Protein AF-F3FUS0-F1 (afdb_monomer)

Organism: NCBI:txid629262

Nearest PDB structures (foldseek):
  8bv3-assembly1_B  TM=9.758E-01  e=5.333E-17  Bacillus subtilis
  8btg-assembly1_E  TM=9.715E-01  e=4.169E-16  Bacillus subtilis
  8btg-assembly1_B  TM=9.744E-01  e=1.708E-15  Bacillus subtilis
  8btg-assembly1_A  TM=9.626E-01  e=1.132E-15  Bacillus subtilis
  1l8q-assembly1_A  TM=9.035E-01  e=4.585E-14  Aquifex aeolicus

pLDDT: mean 93.01, std 6.28, range [57.53, 98.19]

Structure (mmCIF, N/CA/C/O backbone):
data_AF-F3FUS0-F1
#
_entry.id   AF-F3FUS0-F1
#
loop_
_atom_site.group_PDB
_atom_site.id
_atom_site.type_symbol
_atom_site.label_atom_id
_atom_site.label_alt_id
_atom_site.label_comp_id
_atom_site.label_asym_id
_atom_site.label_entity_id
_atom_site.label_seq_id
_atom_site.pdbx_PDB_ins_code
_atom_site.Cartn_x
_atom_site.Cartn_y
_atom_site.Cartn_z
_atom_site.occupancy
_atom_site.B_iso_or_equiv
_atom_site.auth_seq_id
_atom_site.auth_comp_id
_atom_site.auth_asym_id
_atom_site.auth_atom_id
_atom_site.pdbx_PDB_model_num
ATOM 1 N N . ASN A 1 1 ? -4.978 -12.167 -6.726 1.00 57.53 1 ASN A N 1
ATOM 2 C CA . ASN A 1 1 ? -6.337 -12.760 -6.854 1.00 57.53 1 ASN A CA 1
ATOM 3 C C . ASN A 1 1 ? -6.494 -14.156 -6.241 1.00 57.53 1 ASN A C 1
ATOM 5 O O . ASN A 1 1 ? -7.449 -14.837 -6.583 1.00 57.53 1 ASN A O 1
ATOM 9 N N . HIS A 1 2 ? -5.627 -14.612 -5.327 1.00 73.06 2 HIS A N 1
ATOM 10 C CA . HIS A 1 2 ? -5.781 -15.947 -4.718 1.00 73.06 2 HIS A CA 1
ATOM 11 C C . HIS A 1 2 ? -7.017 -16.053 -3.811 1.00 73.06 2 HIS A C 1
ATOM 13 O O . HIS A 1 2 ? -7.751 -17.030 -3.891 1.00 73.06 2 HIS A O 1
ATOM 19 N N . LEU A 1 3 ? -7.291 -15.007 -3.022 1.00 73.69 3 LEU A N 1
ATOM 20 C CA . LEU A 1 3 ? -8.484 -14.910 -2.173 1.00 73.69 3 LEU A CA 1
ATOM 21 C C . LEU A 1 3 ? -9.780 -15.005 -2.982 1.00 73.69 3 LEU A C 1
ATOM 23 O O . LEU A 1 3 ? -10.586 -15.881 -2.711 1.00 73.69 3 LEU A O 1
ATOM 27 N N . LEU A 1 4 ? -9.926 -14.200 -4.038 1.00 75.06 4 LEU A N 1
ATOM 28 C CA . LEU A 1 4 ? -11.105 -14.234 -4.915 1.00 75.06 4 LEU A CA 1
ATOM 29 C C . LEU A 1 4 ? -11.267 -15.560 -5.673 1.00 75.06 4 LEU A C 1
ATOM 31 O O . LEU A 1 4 ? -12.381 -15.956 -5.991 1.00 75.06 4 LEU A O 1
ATOM 35 N N . LYS A 1 5 ? -10.167 -16.278 -5.941 1.00 76.12 5 LYS A N 1
ATOM 36 C CA . LYS A 1 5 ? -10.234 -17.631 -6.515 1.00 76.12 5 LYS A CA 1
ATOM 37 C C . LYS A 1 5 ? -10.778 -18.663 -5.521 1.00 76.12 5 LYS A C 1
ATOM 39 O O . LYS A 1 5 ? -11.407 -19.620 -5.953 1.00 76.12 5 LYS A O 1
ATOM 44 N N . LYS A 1 6 ? -10.520 -18.495 -4.218 1.00 78.44 6 LYS A N 1
ATOM 45 C CA . LYS A 1 6 ? -11.017 -19.388 -3.155 1.00 78.44 6 LYS A CA 1
ATOM 46 C C . LYS A 1 6 ? -12.408 -19.003 -2.655 1.00 78.44 6 LYS A C 1
ATOM 48 O O . LYS A 1 6 ? -13.202 -19.878 -2.338 1.00 78.44 6 LYS A O 1
ATOM 53 N N . ASN A 1 7 ? -12.690 -17.708 -2.585 1.00 83.88 7 ASN A N 1
ATOM 54 C CA . ASN A 1 7 ? -13.977 -17.148 -2.213 1.00 83.88 7 ASN A CA 1
ATOM 55 C C . ASN A 1 7 ? -14.286 -15.962 -3.144 1.00 83.88 7 ASN A C 1
ATOM 57 O O . ASN A 1 7 ? -13.807 -14.853 -2.895 1.00 83.88 7 ASN A O 1
ATOM 61 N N . PRO A 1 8 ? -15.088 -16.172 -4.202 1.00 85.88 8 PRO A N 1
ATOM 62 C CA . PRO A 1 8 ? -15.476 -15.111 -5.132 1.00 85.88 8 PRO A CA 1
ATOM 63 C C . PRO A 1 8 ? -16.210 -13.938 -4.474 1.00 85.88 8 PRO A C 1
ATOM 65 O O . PRO A 1 8 ? -16.183 -12.833 -5.006 1.00 85.88 8 PRO A O 1
ATOM 68 N N . ASN A 1 9 ? -16.825 -14.165 -3.309 1.00 88.50 9 ASN A N 1
ATOM 69 C CA . ASN A 1 9 ? -17.557 -13.154 -2.549 1.00 88.50 9 ASN A CA 1
ATOM 70 C C . ASN A 1 9 ? -16.687 -12.451 -1.494 1.00 88.50 9 ASN A C 1
ATOM 72 O O . ASN A 1 9 ? -17.217 -11.674 -0.702 1.00 88.50 9 ASN A O 1
ATOM 76 N N . ALA A 1 10 ? -15.377 -12.728 -1.450 1.00 91.38 10 ALA A N 1
ATOM 77 C CA . ALA A 1 10 ? -14.486 -12.103 -0.483 1.00 91.38 10 ALA A CA 1
ATOM 78 C C . ALA A 1 10 ? -14.448 -10.581 -0.681 1.00 91.38 10 ALA A C 1
ATOM 80 O O . ALA A 1 10 ? -14.148 -10.078 -1.768 1.00 91.38 10 ALA A O 1
ATOM 81 N N . LYS A 1 11 ? -14.700 -9.839 0.393 1.00 93.69 11 LYS A N 1
ATOM 82 C CA . LYS A 1 11 ? -14.621 -8.386 0.422 1.00 93.69 11 LYS A CA 1
ATOM 83 C C . LYS A 1 11 ? -13.165 -7.969 0.605 1.00 93.69 11 LYS A C 1
ATOM 85 O O . LYS A 1 11 ? -12.634 -7.982 1.713 1.00 93.69 11 LYS A O 1
ATOM 90 N N . VAL A 1 12 ? -12.525 -7.582 -0.494 1.00 95.19 12 VAL A N 1
ATOM 91 C CA . VAL A 1 12 ? -11.143 -7.085 -0.515 1.00 95.19 12 VAL A CA 1
ATOM 92 C C . VAL A 1 12 ? -11.154 -5.574 -0.701 1.00 95.19 12 VAL A C 1
ATOM 94 O O . VAL A 1 12 ? -11.750 -5.072 -1.653 1.00 95.19 12 VAL A O 1
ATOM 97 N N . VAL A 1 13 ? -10.484 -4.847 0.189 1.00 96.75 13 VAL A N 1
ATOM 98 C CA . VAL A 1 13 ? -10.361 -3.387 0.116 1.00 96.75 13 VAL A CA 1
ATOM 99 C C . VAL A 1 13 ? -8.893 -3.011 -0.044 1.00 96.75 13 VAL A C 1
ATOM 101 O O . VAL A 1 13 ? -8.058 -3.437 0.748 1.00 96.75 13 VAL A O 1
ATOM 104 N N . TYR A 1 14 ? -8.595 -2.199 -1.060 1.00 97.31 14 TYR A N 1
ATOM 105 C CA . TYR A 1 14 ? -7.287 -1.581 -1.288 1.00 97.31 14 TYR A CA 1
ATOM 106 C C . TYR A 1 14 ? -7.424 -0.059 -1.277 1.00 97.31 14 TYR A C 1
ATOM 108 O O .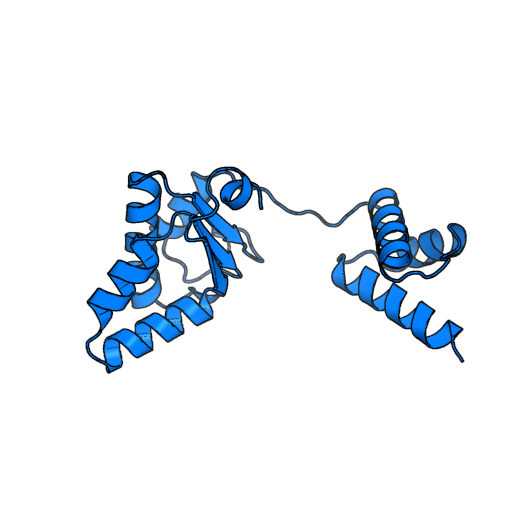 TYR A 1 14 ? -8.329 0.480 -1.920 1.00 97.31 14 TYR A O 1
ATOM 116 N N . LEU A 1 15 ? -6.539 0.622 -0.552 1.00 98.12 15 LEU A N 1
ATOM 117 C CA . LEU A 1 15 ? -6.483 2.081 -0.478 1.00 98.12 15 LEU A CA 1
ATOM 118 C C . LEU A 1 15 ? -5.118 2.574 0.012 1.00 98.12 15 LEU A C 1
ATOM 120 O O . LEU A 1 15 ? -4.409 1.852 0.701 1.00 98.12 15 LEU A O 1
ATOM 124 N N . HIS A 1 16 ? -4.789 3.836 -0.256 1.00 98.00 16 HIS A N 1
ATOM 125 C CA . HIS A 1 16 ? -3.686 4.512 0.433 1.00 98.00 16 HIS A CA 1
ATOM 126 C C . HIS A 1 16 ? -4.103 4.906 1.859 1.00 98.00 16 HIS A C 1
ATOM 128 O O . HIS A 1 16 ? -5.277 5.201 2.118 1.00 98.00 16 HIS A O 1
ATOM 134 N N . SER A 1 17 ? -3.145 4.990 2.781 1.00 96.69 17 SER A N 1
ATOM 135 C CA . SER A 1 17 ? -3.391 5.399 4.174 1.00 96.69 17 SER A CA 1
ATOM 136 C C . SER A 1 17 ? -4.048 6.785 4.292 1.00 96.69 17 SER A C 1
ATOM 138 O O . SER A 1 17 ? -4.910 7.008 5.144 1.00 96.69 17 SER A O 1
ATOM 140 N N . GLU A 1 18 ? -3.737 7.713 3.386 1.00 96.94 18 GLU A N 1
ATOM 141 C CA . GLU A 1 18 ? -4.380 9.029 3.321 1.00 96.94 18 GLU A CA 1
ATOM 142 C C . GLU A 1 18 ? -5.879 8.947 3.038 1.00 96.94 18 GLU A C 1
ATOM 144 O O . GLU A 1 18 ? -6.658 9.726 3.590 1.00 96.94 18 GLU A O 1
ATOM 149 N N . ARG A 1 19 ? -6.302 7.977 2.218 1.00 97.94 19 ARG A N 1
ATOM 150 C CA . ARG A 1 19 ? -7.720 7.763 1.937 1.00 97.94 19 ARG A CA 1
ATOM 151 C C . ARG A 1 19 ? -8.451 7.249 3.172 1.00 97.94 19 ARG A C 1
ATOM 153 O O . ARG A 1 19 ? -9.543 7.732 3.454 1.00 97.94 19 ARG A O 1
ATOM 160 N N . PHE A 1 20 ? -7.832 6.344 3.932 1.00 98.19 20 PHE A N 1
ATOM 161 C CA . PHE A 1 20 ? -8.379 5.869 5.206 1.00 98.19 20 PHE A CA 1
ATOM 162 C C . PHE A 1 20 ? -8.598 7.036 6.179 1.00 98.19 20 PHE A C 1
ATOM 164 O O . PHE A 1 20 ? -9.674 7.177 6.759 1.00 98.19 20 PHE A O 1
ATOM 171 N N . VAL A 1 21 ? -7.596 7.915 6.307 1.00 97.81 21 VAL A N 1
ATOM 17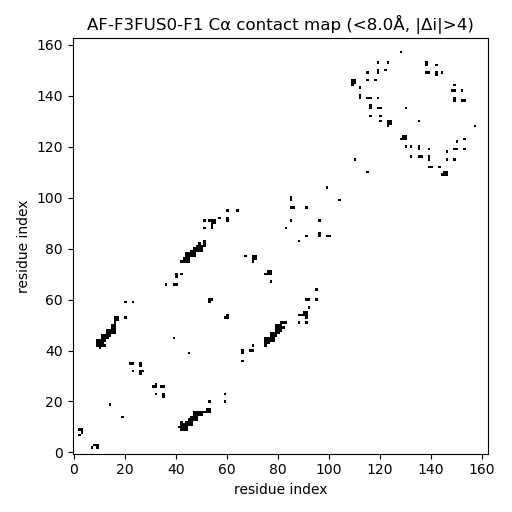2 C CA . VAL A 1 21 ? -7.680 9.142 7.115 1.00 97.81 21 VAL A CA 1
ATOM 173 C C . VAL A 1 21 ? -8.831 10.027 6.634 1.00 97.81 21 VAL A C 1
ATOM 175 O O . VAL A 1 21 ? -9.647 10.462 7.443 1.00 97.81 21 VAL A O 1
ATOM 178 N N . ALA A 1 22 ? -8.914 10.296 5.329 1.00 97.69 22 ALA A N 1
ATOM 179 C CA . ALA A 1 22 ? -9.948 11.155 4.761 1.00 97.69 22 ALA A CA 1
ATOM 180 C C . ALA A 1 22 ? -11.360 10.589 4.987 1.00 97.69 22 ALA A C 1
ATOM 182 O O . ALA A 1 22 ? -12.265 11.328 5.378 1.00 97.69 22 ALA A O 1
ATOM 183 N N . ASP A 1 23 ? -11.544 9.280 4.800 1.00 97.88 23 ASP A N 1
ATOM 184 C CA . ASP A 1 23 ? -12.815 8.603 5.059 1.00 97.88 23 ASP A CA 1
ATOM 185 C C . ASP A 1 23 ? -13.192 8.666 6.546 1.00 97.88 23 ASP A C 1
ATOM 187 O O . ASP A 1 23 ? -14.354 8.910 6.870 1.00 97.88 23 ASP A O 1
ATOM 191 N N . MET A 1 24 ? -12.220 8.524 7.454 1.00 97.50 24 MET A N 1
ATOM 192 C CA . MET A 1 24 ? -12.448 8.660 8.894 1.00 97.50 24 MET A CA 1
ATOM 193 C C . MET A 1 24 ? -12.869 10.086 9.264 1.00 97.50 24 MET A C 1
ATOM 195 O O . MET A 1 24 ? -13.846 10.275 9.988 1.00 97.50 24 MET A O 1
ATOM 199 N N . VAL A 1 25 ? -12.154 11.097 8.763 1.00 96.75 25 VAL A N 1
ATOM 200 C CA . VAL A 1 25 ? -12.475 12.512 9.012 1.00 96.75 25 VAL A CA 1
ATOM 201 C C . VAL A 1 25 ? -13.877 12.833 8.502 1.00 96.75 25 VAL A C 1
ATOM 203 O O . VAL A 1 25 ? -14.672 13.429 9.228 1.00 96.75 25 VAL A O 1
ATOM 206 N N . LYS A 1 26 ? -14.217 12.376 7.293 1.00 97.69 26 LYS A N 1
ATOM 207 C CA . LYS A 1 26 ? -15.558 12.535 6.726 1.00 97.69 26 LYS A CA 1
ATOM 208 C C . LYS A 1 26 ? -16.621 11.845 7.583 1.00 97.69 26 LYS A C 1
ATOM 210 O O . LYS A 1 26 ? -17.675 12.422 7.834 1.00 97.69 26 LYS A O 1
ATOM 215 N N . ALA A 1 27 ? -16.352 10.631 8.057 1.00 97.50 27 ALA A N 1
ATOM 216 C CA . ALA A 1 27 ? -17.266 9.904 8.929 1.00 97.50 27 ALA A CA 1
ATOM 217 C C . ALA A 1 27 ? -17.492 10.635 10.261 1.00 97.50 27 ALA A C 1
ATOM 219 O O . ALA A 1 27 ? -18.625 10.713 10.721 1.00 97.50 27 ALA A O 1
ATOM 220 N N . LEU A 1 28 ? -16.454 11.232 10.851 1.00 95.50 28 LEU A N 1
ATOM 221 C CA . LEU A 1 28 ? -16.598 12.063 12.050 1.00 95.50 28 LEU A CA 1
ATOM 222 C C . LEU A 1 28 ? -17.457 13.305 11.786 1.00 95.50 28 LEU A C 1
ATOM 224 O O . LEU A 1 28 ? -18.362 13.589 12.562 1.00 95.50 28 LEU A O 1
ATOM 228 N N . GLN A 1 29 ? -17.220 14.013 10.677 1.00 96.94 29 GLN A N 1
ATOM 229 C CA . GLN A 1 29 ? -17.996 15.204 10.302 1.00 96.94 29 GLN A CA 1
ATOM 230 C C . GLN A 1 29 ? -19.485 14.901 10.090 1.00 96.94 29 GLN A C 1
ATOM 232 O O . GLN A 1 29 ? -20.334 15.731 10.401 1.00 96.94 29 GLN A O 1
ATOM 237 N N . LEU A 1 30 ? -19.800 13.713 9.573 1.00 97.38 30 LEU A N 1
ATOM 238 C CA . LEU A 1 30 ? -21.168 13.271 9.299 1.00 97.38 30 LEU A CA 1
ATOM 239 C C . LEU A 1 30 ? -21.800 12.482 10.459 1.00 97.38 30 LEU A C 1
ATOM 241 O O . LEU A 1 30 ? -22.878 11.923 10.280 1.00 97.38 30 LEU A O 1
ATOM 245 N N . ASN A 1 31 ? -21.145 12.400 11.625 1.00 96.38 31 ASN A N 1
ATOM 246 C CA . ASN A 1 31 ? -21.559 11.550 12.751 1.00 96.38 31 ASN A CA 1
ATOM 247 C C . ASN A 1 31 ? -21.782 10.068 12.367 1.00 96.38 31 ASN A C 1
ATOM 249 O O . ASN A 1 31 ? -22.589 9.369 12.974 1.00 96.38 31 ASN A O 1
ATOM 253 N N . ALA A 1 32 ? -21.031 9.578 11.379 1.00 97.19 32 ALA A N 1
ATOM 254 C CA . ALA A 1 32 ? -21.139 8.251 10.777 1.00 97.19 32 ALA A CA 1
ATOM 255 C C . ALA A 1 32 ? -19.915 7.350 11.075 1.00 97.19 32 ALA A C 1
ATOM 257 O O . ALA A 1 32 ? -19.488 6.524 10.262 1.00 97.19 32 ALA A O 1
ATOM 258 N N . ILE A 1 33 ? -19.274 7.537 12.236 1.00 96.75 33 ILE A N 1
ATOM 259 C CA . ILE A 1 33 ? -18.054 6.794 12.603 1.00 96.75 33 ILE A CA 1
ATOM 260 C C . ILE A 1 33 ? -18.311 5.292 12.792 1.00 96.75 33 ILE A C 1
ATOM 262 O O . ILE A 1 33 ? -17.422 4.464 12.589 1.00 96.75 33 ILE A O 1
ATOM 266 N N . ASN A 1 34 ? -19.539 4.915 13.148 1.00 97.38 34 ASN A N 1
ATOM 267 C CA . ASN A 1 34 ? -19.915 3.516 13.319 1.00 97.38 34 ASN A CA 1
ATOM 268 C C . ASN A 1 34 ? -19.993 2.792 11.969 1.00 97.38 34 ASN A C 1
ATOM 270 O O . ASN A 1 34 ? -19.557 1.648 11.860 1.00 97.38 34 ASN A O 1
ATOM 274 N N . GLU A 1 35 ? -20.492 3.460 10.929 1.00 97.81 35 GLU A N 1
ATOM 275 C CA . GLU A 1 35 ? -20.511 2.969 9.551 1.00 97.81 35 GLU A CA 1
ATOM 276 C C . GLU A 1 35 ? -19.087 2.740 9.046 1.00 97.81 35 GLU A C 1
ATOM 278 O O .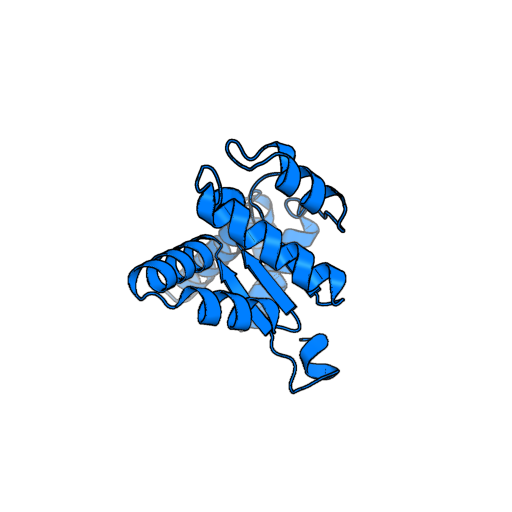 GLU A 1 35 ? -18.797 1.672 8.509 1.00 97.81 35 GLU A O 1
ATOM 283 N N . PHE A 1 36 ? -18.191 3.703 9.286 1.00 98.06 36 PHE A N 1
ATOM 284 C CA . PHE A 1 36 ? -16.768 3.588 8.964 1.00 98.06 36 PHE A CA 1
ATOM 285 C C . PHE A 1 36 ? -16.148 2.337 9.605 1.00 98.06 36 PHE A C 1
ATOM 287 O O . PHE A 1 36 ? -15.578 1.495 8.907 1.00 98.06 36 PHE A O 1
ATOM 294 N N . LYS A 1 37 ? -16.338 2.159 10.920 1.00 97.50 37 LYS A N 1
ATOM 295 C CA . LYS A 1 37 ? -15.838 0.993 11.668 1.00 97.50 37 LYS A CA 1
ATOM 296 C C . LYS A 1 37 ? -16.379 -0.317 11.108 1.00 97.50 37 LYS A C 1
ATOM 298 O O . LYS A 1 37 ? -15.603 -1.227 10.824 1.00 97.50 37 LYS A O 1
ATOM 303 N N . ARG A 1 38 ? -17.700 -0.418 10.919 1.00 97.19 38 ARG A N 1
ATOM 304 C CA . ARG A 1 38 ? -18.342 -1.622 10.363 1.00 97.19 38 ARG A CA 1
ATOM 305 C C . ARG A 1 38 ? -17.825 -1.932 8.963 1.00 97.19 38 ARG A C 1
ATOM 307 O O . ARG A 1 38 ? -17.594 -3.095 8.641 1.00 97.19 38 ARG A O 1
ATOM 314 N N . PHE A 1 39 ? -17.628 -0.916 8.127 1.00 97.69 39 PHE A N 1
ATOM 315 C CA . PHE A 1 39 ? -17.148 -1.113 6.767 1.00 97.69 39 PHE A CA 1
ATOM 316 C C . PHE A 1 39 ? -15.741 -1.715 6.738 1.00 97.69 39 PHE A C 1
ATOM 318 O O . PHE A 1 39 ? -15.559 -2.746 6.089 1.00 97.69 39 PHE A O 1
ATOM 325 N N . TYR A 1 40 ? -14.782 -1.110 7.443 1.00 98.06 40 TYR A N 1
ATOM 326 C CA . TYR A 1 40 ? -13.383 -1.546 7.408 1.00 98.06 40 TYR A CA 1
ATOM 327 C C . TYR A 1 40 ? -13.128 -2.831 8.202 1.00 98.06 40 TYR A C 1
ATOM 329 O O . TYR A 1 40 ? -12.254 -3.599 7.825 1.00 98.06 40 TYR A O 1
ATOM 337 N N . ARG A 1 41 ? -13.906 -3.114 9.253 1.00 97.50 41 ARG A N 1
ATOM 338 C CA . ARG A 1 41 ? -13.76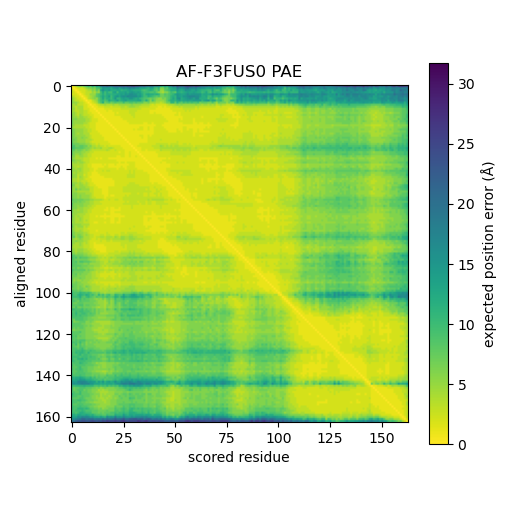3 -4.343 10.061 1.00 97.50 41 ARG A CA 1
ATOM 339 C C . ARG A 1 41 ? -14.528 -5.552 9.503 1.00 97.50 41 ARG A C 1
ATOM 341 O O . ARG A 1 41 ? -14.427 -6.632 10.063 1.00 97.50 41 ARG A O 1
ATOM 348 N N . SER A 1 42 ? -15.304 -5.380 8.429 1.00 96.25 42 SER A N 1
ATOM 349 C CA . SER A 1 42 ? -16.052 -6.468 7.765 1.00 96.25 42 SER A CA 1
ATOM 350 C C . SER A 1 42 ? -15.363 -7.023 6.517 1.00 96.25 42 SER A C 1
ATOM 352 O O . SER A 1 42 ? -15.966 -7.806 5.789 1.00 96.25 42 SER A O 1
ATOM 354 N N . VAL A 1 43 ? -14.151 -6.564 6.203 1.00 96.81 43 VAL A N 1
ATOM 355 C CA . VAL A 1 43 ? -13.421 -6.995 5.003 1.00 96.81 43 VAL A CA 1
ATOM 356 C C . VAL A 1 43 ? -12.677 -8.295 5.278 1.00 96.81 43 VAL A C 1
ATOM 358 O O . VAL A 1 43 ? -12.118 -8.452 6.354 1.00 96.81 43 VAL A O 1
ATOM 361 N N . ASP A 1 44 ? -12.610 -9.190 4.296 1.00 95.88 44 ASP A N 1
ATOM 362 C CA . ASP A 1 44 ? -11.794 -10.409 4.367 1.00 95.88 44 ASP A CA 1
ATOM 363 C C . ASP A 1 44 ? -10.305 -10.107 4.159 1.00 95.88 44 ASP A C 1
ATOM 365 O O . ASP A 1 44 ? -9.434 -10.832 4.648 1.00 95.88 44 ASP A O 1
ATOM 369 N N . ALA A 1 45 ? -10.009 -9.029 3.423 1.00 96.00 45 ALA A N 1
ATOM 370 C CA . ALA A 1 45 ? -8.660 -8.508 3.294 1.00 96.00 45 ALA A CA 1
ATOM 371 C C . ALA A 1 45 ? -8.618 -6.979 3.194 1.00 96.00 45 ALA A C 1
ATOM 373 O O . ALA A 1 45 ? -9.356 -6.374 2.411 1.00 96.00 45 ALA A O 1
ATOM 374 N N . LEU A 1 46 ? -7.700 -6.375 3.951 1.00 97.31 46 LEU A N 1
ATOM 375 C CA . LEU A 1 46 ? -7.401 -4.947 3.938 1.00 97.31 46 LEU A CA 1
ATOM 376 C C . LEU A 1 46 ? -5.968 -4.724 3.451 1.00 97.31 46 LEU A C 1
ATOM 378 O O . LEU A 1 46 ? -5.013 -5.156 4.094 1.00 97.31 46 LEU A O 1
ATOM 382 N N . LEU A 1 47 ? -5.819 -4.037 2.324 1.00 97.75 47 LEU A N 1
ATOM 383 C CA . LEU A 1 47 ? -4.535 -3.652 1.757 1.00 97.75 47 LEU A CA 1
ATOM 384 C C . LEU A 1 47 ? -4.377 -2.140 1.890 1.00 97.75 47 LEU A C 1
ATOM 386 O O . LEU A 1 47 ? -5.133 -1.397 1.265 1.00 97.75 47 LEU A O 1
ATOM 390 N N . ILE A 1 48 ? -3.410 -1.691 2.688 1.00 97.25 48 ILE A N 1
ATOM 391 C CA . ILE A 1 48 ? -3.097 -0.268 2.827 1.00 97.25 48 ILE A CA 1
ATOM 392 C C . ILE A 1 48 ? -1.734 0.031 2.225 1.00 97.25 48 ILE A C 1
ATOM 394 O O . ILE A 1 48 ? -0.722 -0.514 2.664 1.00 97.25 48 ILE A O 1
ATOM 398 N N . ASP A 1 49 ? -1.729 0.931 1.249 1.00 96.88 49 ASP A N 1
ATOM 399 C CA . ASP A 1 49 ? -0.512 1.480 0.670 1.00 96.88 49 ASP A CA 1
ATOM 400 C C . ASP A 1 49 ? -0.000 2.674 1.496 1.00 96.88 49 ASP A C 1
ATOM 402 O O . ASP A 1 49 ? -0.791 3.436 2.069 1.00 96.88 49 ASP A O 1
ATOM 406 N N . ASP A 1 50 ? 1.315 2.867 1.510 1.00 95.81 50 ASP A N 1
ATOM 407 C CA . ASP A 1 50 ? 1.989 4.061 2.023 1.00 95.81 50 ASP A CA 1
ATOM 408 C C . ASP A 1 50 ? 1.664 4.417 3.486 1.00 95.81 50 ASP A C 1
ATOM 410 O O . ASP A 1 50 ? 1.214 5.525 3.807 1.00 95.81 50 ASP A O 1
ATOM 414 N N . ILE A 1 51 ? 1.883 3.492 4.424 1.00 95.50 51 ILE A N 1
ATOM 415 C CA . ILE A 1 51 ? 1.561 3.719 5.848 1.00 95.50 51 ILE A CA 1
ATOM 416 C C . ILE A 1 51 ? 2.333 4.886 6.489 1.00 95.50 51 ILE A C 1
ATOM 418 O O . ILE A 1 51 ? 1.921 5.380 7.540 1.00 95.50 51 ILE A O 1
ATOM 422 N N . GLN A 1 52 ? 3.416 5.368 5.873 1.00 94.62 52 GLN A N 1
ATOM 423 C CA . GLN A 1 52 ? 4.164 6.541 6.324 1.00 94.62 52 GLN A CA 1
ATOM 424 C C . GLN A 1 52 ? 3.284 7.793 6.448 1.00 94.62 52 GLN A C 1
ATOM 426 O O . GLN A 1 52 ? 3.535 8.626 7.318 1.00 94.62 52 GLN A O 1
ATOM 431 N N . PHE A 1 53 ? 2.197 7.907 5.674 1.00 95.88 53 PHE A N 1
ATOM 432 C CA . PHE A 1 53 ? 1.281 9.047 5.784 1.00 95.88 53 PHE A CA 1
ATOM 433 C C . PHE A 1 53 ? 0.313 8.976 6.974 1.00 95.88 53 PHE A C 1
ATOM 435 O O . PHE A 1 53 ? -0.474 9.910 7.164 1.00 95.88 53 PHE A O 1
ATOM 442 N N . PHE A 1 54 ? 0.367 7.929 7.805 1.00 96.12 54 PHE A N 1
ATOM 443 C CA . PHE A 1 54 ? -0.262 7.944 9.130 1.00 96.12 54 PHE A CA 1
ATOM 444 C C . PHE A 1 54 ? 0.510 8.787 10.149 1.00 96.12 54 PHE A C 1
ATOM 446 O O . PHE A 1 54 ? -0.070 9.185 11.163 1.0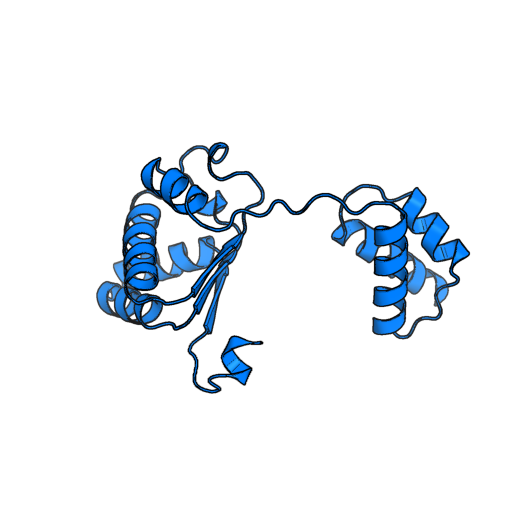0 96.12 54 PHE A O 1
ATOM 453 N N . ALA A 1 55 ? 1.792 9.070 9.898 1.00 95.06 55 ALA A N 1
ATOM 454 C CA . ALA A 1 55 ? 2.646 9.824 10.806 1.00 95.06 55 ALA A CA 1
ATOM 455 C C . ALA A 1 55 ? 1.967 11.114 11.294 1.00 95.06 55 ALA A C 1
ATOM 457 O O . ALA A 1 55 ? 1.411 11.882 10.508 1.00 95.06 55 ALA A O 1
ATOM 458 N N . ARG A 1 56 ? 2.011 11.343 12.612 1.00 95.31 56 ARG A N 1
ATOM 459 C CA . ARG A 1 56 ? 1.442 12.514 13.309 1.00 95.31 56 ARG A CA 1
ATOM 460 C C . ARG A 1 56 ? -0.087 12.667 13.208 1.00 95.31 56 ARG A C 1
ATOM 462 O O . ARG A 1 56 ? -0.630 13.657 13.685 1.00 95.31 56 ARG A O 1
ATOM 469 N N . LYS A 1 57 ? -0.808 11.694 12.637 1.00 96.25 57 LYS A N 1
ATOM 470 C CA . LYS A 1 57 ? -2.282 11.657 12.592 1.00 96.25 57 LYS A CA 1
ATOM 471 C C . LYS A 1 57 ? -2.855 10.807 13.731 1.00 96.25 57 LYS A C 1
ATOM 473 O O . LYS A 1 57 ? -3.475 9.780 13.474 1.00 96.25 57 LYS A O 1
ATOM 478 N N . GLU A 1 58 ? -2.644 11.230 14.978 1.00 96.06 58 GLU A N 1
ATOM 479 C CA . GLU A 1 58 ? -2.918 10.458 16.211 1.00 96.06 58 GLU A CA 1
ATOM 480 C C . GLU A 1 58 ? -4.286 9.757 16.220 1.00 96.06 58 GLU A C 1
ATOM 482 O O . GLU A 1 58 ? -4.360 8.536 16.317 1.00 96.06 58 GLU A O 1
ATOM 487 N N . ARG A 1 59 ? -5.384 10.496 16.001 1.00 95.25 59 ARG A N 1
ATOM 488 C CA . ARG A 1 59 ? -6.736 9.902 15.984 1.00 95.25 59 ARG A CA 1
ATOM 489 C C . ARG A 1 59 ? -6.892 8.817 14.917 1.00 95.25 59 ARG A C 1
ATOM 491 O O . ARG A 1 59 ? -7.532 7.797 15.151 1.00 95.25 59 ARG A O 1
ATOM 498 N N . SER A 1 60 ? -6.318 9.036 13.736 1.00 96.56 60 SER A N 1
ATOM 499 C CA . SER A 1 60 ? -6.368 8.059 12.647 1.00 96.56 60 SER A CA 1
ATOM 500 C C . 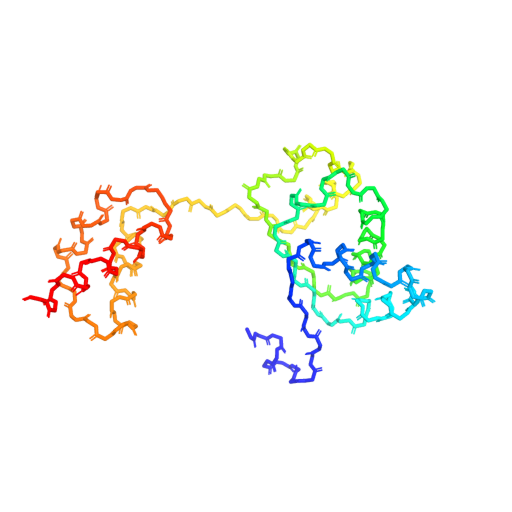SER A 1 60 ? -5.473 6.856 12.902 1.00 96.56 60 SER A C 1
ATOM 502 O O . SER A 1 60 ? -5.855 5.751 12.530 1.00 96.56 60 SER A O 1
ATOM 504 N N . GLN A 1 61 ? -4.327 7.047 13.556 1.00 97.62 61 GLN A N 1
ATOM 505 C CA . GLN A 1 61 ? -3.472 5.955 14.015 1.00 97.62 61 GLN A CA 1
ATOM 506 C C . GLN A 1 61 ? -4.186 5.085 15.047 1.00 97.62 61 GLN A C 1
ATOM 508 O O . GLN A 1 61 ? -4.162 3.862 14.929 1.00 97.62 61 GLN A O 1
ATOM 513 N N . GLU A 1 62 ? -4.870 5.701 16.008 1.00 97.25 62 GLU A N 1
ATOM 514 C CA . GLU A 1 62 ? -5.653 4.994 17.017 1.00 97.25 62 GLU A CA 1
ATOM 515 C C . GLU A 1 62 ? -6.782 4.165 16.387 1.00 97.25 62 GLU A C 1
ATOM 517 O O . GLU A 1 62 ? -6.890 2.961 16.632 1.00 97.25 62 GLU A O 1
ATOM 522 N N . GLU A 1 63 ? -7.596 4.764 15.516 1.00 97.38 63 GLU A N 1
ATOM 523 C CA . GLU A 1 63 ? -8.685 4.032 14.862 1.00 97.38 63 GLU A CA 1
ATOM 524 C C . GLU A 1 63 ? -8.163 2.933 13.924 1.00 97.38 63 GLU A C 1
ATOM 526 O O . GLU A 1 63 ? -8.728 1.833 13.861 1.00 97.38 63 GLU A O 1
ATOM 531 N N . PHE A 1 64 ? -7.059 3.198 13.222 1.00 97.56 64 PHE A N 1
ATOM 532 C CA . PHE A 1 64 ? -6.393 2.187 12.415 1.00 97.56 64 PHE A CA 1
ATOM 533 C C . PHE A 1 64 ? -5.877 1.033 13.282 1.00 97.56 64 PHE A C 1
ATOM 535 O O . PHE A 1 64 ? -6.119 -0.120 12.940 1.00 97.56 64 PHE A O 1
ATOM 542 N N . PHE A 1 65 ? -5.255 1.308 14.431 1.00 97.00 65 PHE A N 1
ATOM 543 C CA . PHE A 1 65 ? -4.792 0.284 15.370 1.00 97.00 65 PHE A CA 1
ATOM 544 C C . PHE A 1 65 ? -5.936 -0.634 15.824 1.00 97.00 65 PHE A C 1
ATOM 546 O O . PHE A 1 65 ? -5.789 -1.857 15.832 1.00 97.00 65 PHE A O 1
ATOM 553 N N . HIS A 1 66 ? -7.101 -0.072 16.154 1.00 97.00 66 HIS A N 1
ATOM 554 C CA . HIS A 1 66 ? -8.271 -0.871 16.525 1.00 97.00 66 HIS A CA 1
ATOM 555 C C . HIS A 1 66 ? -8.825 -1.695 15.361 1.00 97.00 66 HIS A C 1
ATOM 557 O O . HIS A 1 66 ? -9.191 -2.854 15.548 1.00 97.00 66 HIS A O 1
ATOM 563 N N . THR A 1 67 ? -8.870 -1.117 14.162 1.00 97.12 67 THR A N 1
ATOM 564 C CA . THR A 1 67 ? -9.306 -1.822 12.949 1.00 97.12 67 THR A CA 1
ATOM 565 C C . THR A 1 67 ? -8.359 -2.971 12.605 1.00 97.12 67 THR A C 1
ATOM 567 O O . THR A 1 67 ? -8.811 -4.081 12.346 1.00 97.12 67 THR A O 1
ATOM 570 N N . PHE A 1 68 ? -7.052 -2.724 12.674 1.00 96.19 68 PHE A N 1
ATOM 571 C CA . PHE A 1 68 ? -5.998 -3.705 12.449 1.00 96.19 68 PHE A CA 1
ATOM 572 C C . PHE A 1 68 ? -6.122 -4.898 13.400 1.00 96.19 68 PHE A C 1
ATOM 574 O O . PHE A 1 68 ? -6.141 -6.038 12.947 1.00 96.19 68 PHE A O 1
ATOM 581 N N . ASN A 1 69 ? -6.260 -4.648 14.707 1.00 94.88 69 ASN A N 1
ATOM 582 C CA . ASN A 1 69 ? -6.393 -5.731 15.683 1.00 94.88 69 ASN A CA 1
ATOM 583 C C . ASN A 1 69 ? -7.679 -6.533 15.481 1.00 94.88 69 ASN A C 1
ATOM 585 O O . ASN A 1 69 ? -7.617 -7.755 15.488 1.00 94.88 69 ASN A O 1
ATOM 589 N N . ALA A 1 70 ? -8.811 -5.868 15.226 1.00 96.88 70 ALA A N 1
ATOM 590 C CA . ALA A 1 70 ? -10.074 -6.560 14.978 1.00 96.88 70 ALA A CA 1
ATOM 591 C C . ALA A 1 70 ? -9.988 -7.513 13.772 1.00 96.88 70 ALA A C 1
ATOM 593 O O . ALA A 1 70 ? -10.508 -8.623 13.834 1.00 96.88 70 ALA A O 1
ATOM 594 N N . LEU A 1 71 ? -9.306 -7.096 12.698 1.00 96.19 71 LEU A N 1
ATOM 595 C CA . LEU A 1 71 ? -9.093 -7.931 11.514 1.00 96.19 71 LEU A CA 1
ATOM 596 C C . LEU A 1 71 ? -8.106 -9.077 11.774 1.00 96.19 71 LEU A C 1
ATOM 598 O O . LEU A 1 71 ? -8.321 -10.197 11.326 1.00 96.19 71 LEU A O 1
ATOM 602 N N . LEU A 1 72 ? -7.022 -8.834 12.512 1.00 92.88 72 LEU A N 1
ATOM 603 C CA . LEU A 1 72 ? -6.087 -9.910 12.845 1.00 92.88 72 LEU A CA 1
ATOM 604 C C . LEU A 1 72 ? -6.717 -10.963 13.761 1.00 92.88 72 LEU A C 1
ATOM 606 O O . LEU A 1 72 ? -6.557 -12.158 13.524 1.00 92.88 72 LEU A O 1
ATOM 610 N N . GLU A 1 73 ? -7.437 -10.529 14.795 1.00 94.00 73 GLU A N 1
ATOM 611 C CA . GLU A 1 73 ? -8.119 -11.413 15.747 1.00 94.00 73 GLU A CA 1
ATOM 612 C C . GLU A 1 73 ? -9.233 -12.223 15.072 1.00 94.00 73 GLU A C 1
ATOM 614 O O . GLU A 1 73 ? -9.456 -13.378 15.429 1.00 94.00 73 GLU A O 1
ATOM 619 N N . GLY A 1 74 ? -9.895 -11.653 14.059 1.00 93.69 74 GLY A N 1
ATOM 620 C CA . GLY A 1 74 ? -10.878 -12.358 13.237 1.00 93.69 74 GLY A CA 1
ATOM 621 C C . GLY A 1 74 ? -10.278 -13.233 12.127 1.00 93.69 74 GLY A C 1
ATOM 622 O O . GLY A 1 74 ? -11.032 -13.859 11.382 1.00 93.69 74 GLY A O 1
ATOM 623 N N . GLY A 1 75 ? -8.947 -13.301 12.004 1.00 92.50 75 GLY A N 1
ATOM 624 C CA . GLY A 1 75 ? -8.253 -14.112 10.999 1.00 92.50 75 GLY A CA 1
ATOM 625 C C . GLY A 1 75 ? -8.294 -13.541 9.577 1.00 92.50 75 GLY A C 1
ATOM 626 O O . GLY A 1 75 ? -7.984 -14.257 8.622 1.00 92.50 75 GLY A O 1
ATOM 627 N N . GLN A 1 76 ? -8.676 -12.273 9.415 1.00 95.12 76 GLN A N 1
ATOM 628 C CA . GLN A 1 76 ? -8.669 -11.583 8.129 1.00 95.12 76 GLN A CA 1
ATOM 629 C C . GLN A 1 76 ? -7.259 -11.122 7.742 1.00 95.12 76 GLN A C 1
ATOM 631 O O . GLN A 1 76 ? -6.382 -10.893 8.578 1.00 95.12 76 GLN A O 1
ATOM 636 N N . GLN A 1 77 ? -7.020 -10.990 6.436 1.00 94.06 77 GLN A N 1
ATOM 637 C CA . GLN A 1 77 ? -5.690 -10.669 5.929 1.00 94.06 77 GLN A CA 1
ATOM 638 C C . GLN A 1 77 ? -5.456 -9.155 5.907 1.00 94.06 77 GLN A C 1
ATOM 640 O O . GLN A 1 77 ? -6.191 -8.416 5.258 1.00 94.06 77 GLN A O 1
ATOM 645 N N . VAL A 1 78 ? -4.384 -8.687 6.544 1.00 95.38 78 VAL A N 1
ATOM 646 C CA . VAL A 1 78 ? -3.945 -7.290 6.439 1.00 95.38 78 VAL A CA 1
ATOM 647 C C . VAL A 1 78 ? -2.596 -7.234 5.731 1.00 95.38 78 VAL A C 1
ATOM 649 O O . VAL A 1 78 ? -1.662 -7.934 6.117 1.00 95.38 78 VAL A O 1
ATOM 652 N N . ILE A 1 79 ? -2.495 -6.421 4.680 1.00 95.81 79 ILE A N 1
ATOM 653 C CA . ILE A 1 79 ? -1.262 -6.195 3.916 1.00 95.81 79 ILE A CA 1
ATOM 654 C C . ILE A 1 79 ? -0.969 -4.704 3.948 1.00 95.81 79 ILE A C 1
ATOM 656 O O . ILE A 1 79 ? -1.833 -3.893 3.628 1.00 95.81 79 ILE A O 1
ATOM 660 N N . LEU A 1 80 ? 0.253 -4.355 4.328 1.00 95.62 80 LEU A N 1
ATOM 661 C CA . LEU A 1 80 ? 0.705 -2.977 4.435 1.00 95.62 80 LEU A CA 1
ATOM 662 C C . LEU A 1 80 ? 1.952 -2.803 3.577 1.00 95.62 80 LEU A C 1
ATOM 664 O O . LEU A 1 80 ? 2.807 -3.690 3.551 1.00 95.62 80 LEU A O 1
ATOM 668 N N . THR A 1 81 ? 2.073 -1.663 2.912 1.00 95.38 81 THR A N 1
ATOM 669 C CA . THR A 1 81 ? 3.317 -1.246 2.258 1.00 95.38 81 THR A CA 1
ATOM 670 C C . THR A 1 81 ? 3.848 0.014 2.934 1.00 95.38 81 THR A C 1
ATOM 672 O O . THR A 1 81 ? 3.107 0.761 3.580 1.00 95.38 81 THR A O 1
ATOM 675 N N . SER A 1 82 ? 5.149 0.240 2.806 1.00 93.44 82 SER A N 1
ATOM 676 C CA . SER A 1 82 ? 5.816 1.416 3.345 1.00 93.44 82 SER A CA 1
ATOM 677 C C . SER A 1 82 ? 7.063 1.714 2.530 1.00 93.44 82 SER A C 1
ATOM 679 O O . SER A 1 82 ? 7.798 0.790 2.182 1.00 93.44 82 SER A O 1
ATOM 681 N N . ASP A 1 83 ? 7.344 2.996 2.304 1.00 90.88 83 ASP A N 1
ATOM 682 C CA . ASP A 1 83 ? 8.602 3.443 1.688 1.00 90.88 83 ASP A CA 1
ATOM 683 C C . ASP A 1 83 ? 9.812 3.291 2.625 1.00 90.88 83 ASP A C 1
ATOM 685 O O . ASP A 1 83 ? 10.961 3.319 2.187 1.00 90.88 83 ASP A O 1
ATOM 689 N N . ARG A 1 84 ? 9.565 3.186 3.935 1.00 88.31 84 ARG A N 1
ATOM 690 C CA . ARG A 1 84 ? 10.594 3.089 4.983 1.00 88.31 84 ARG A CA 1
ATOM 691 C C . ARG A 1 84 ? 10.282 1.956 5.939 1.00 88.31 84 ARG A C 1
ATOM 693 O O . ARG A 1 84 ? 9.119 1.571 6.085 1.00 88.31 84 ARG A O 1
ATOM 700 N N . TYR A 1 85 ? 11.278 1.462 6.665 1.00 89.38 85 TYR A N 1
ATOM 701 C CA . TYR A 1 85 ? 10.985 0.486 7.708 1.00 89.38 85 TYR A CA 1
ATOM 702 C C . TYR A 1 85 ? 10.078 1.115 8.775 1.00 89.38 85 TYR A C 1
ATOM 704 O O . TYR A 1 85 ? 10.317 2.258 9.161 1.00 89.38 85 TYR A O 1
ATOM 712 N N . PRO A 1 86 ? 9.080 0.392 9.321 1.00 87.62 86 PRO A N 1
ATOM 713 C CA . PRO A 1 86 ? 8.195 0.912 10.366 1.00 87.62 86 PRO A CA 1
ATOM 714 C C . PRO A 1 86 ? 8.909 1.641 11.511 1.00 87.62 86 PRO A C 1
ATOM 716 O O . PRO A 1 86 ? 8.442 2.675 11.984 1.00 87.62 86 PRO A O 1
ATOM 719 N N . LYS A 1 87 ? 10.074 1.129 11.927 1.00 88.94 87 LYS A N 1
ATOM 720 C CA . LYS A 1 87 ? 10.904 1.710 12.992 1.00 88.94 87 LYS A CA 1
ATOM 721 C C . LYS A 1 87 ? 11.440 3.110 12.657 1.00 88.94 87 LYS A C 1
ATOM 723 O O . LYS A 1 87 ? 11.661 3.895 13.571 1.00 88.94 87 LYS A O 1
ATOM 728 N N . GLU A 1 88 ? 11.603 3.424 11.375 1.00 91.38 88 GLU A N 1
ATOM 729 C CA . GLU A 1 88 ? 12.146 4.685 10.847 1.00 91.38 88 GLU A CA 1
ATOM 730 C C . GLU A 1 88 ? 11.057 5.732 10.554 1.00 91.38 88 GLU A C 1
ATOM 732 O O . GLU A 1 88 ? 11.361 6.860 10.165 1.00 91.38 88 GLU A O 1
ATOM 737 N N . ILE A 1 89 ? 9.777 5.378 10.710 1.00 92.81 89 ILE A N 1
ATOM 738 C CA . ILE A 1 89 ? 8.665 6.303 10.483 1.00 92.81 89 ILE A CA 1
ATOM 739 C C . ILE A 1 89 ? 8.480 7.163 11.736 1.00 92.81 89 ILE A C 1
ATOM 741 O O . ILE A 1 89 ? 7.866 6.755 12.727 1.00 92.81 89 ILE A O 1
ATOM 745 N N . GLU A 1 90 ? 9.023 8.376 11.700 1.00 94.38 90 GLU A N 1
ATOM 746 C CA . GLU A 1 90 ? 8.821 9.368 12.755 1.00 94.38 90 GLU A CA 1
ATOM 747 C C . GLU A 1 90 ? 7.347 9.773 12.875 1.00 94.38 90 GLU A C 1
ATOM 749 O O . GLU A 1 90 ? 6.668 10.032 11.884 1.00 94.38 90 GLU A O 1
ATOM 754 N N . GLY A 1 91 ? 6.845 9.875 14.108 1.00 94.75 91 GLY A N 1
ATOM 755 C CA . GLY A 1 91 ? 5.453 10.248 14.374 1.00 94.75 91 GLY A CA 1
ATOM 756 C C . GLY A 1 91 ? 4.436 9.118 14.191 1.00 94.75 91 GLY A C 1
ATOM 757 O O . GLY A 1 91 ? 3.241 9.379 14.319 1.00 94.75 91 GLY A O 1
ATOM 758 N N . LEU A 1 92 ? 4.878 7.892 13.902 1.00 95.69 92 LEU A N 1
ATOM 759 C CA . LEU A 1 92 ? 4.069 6.683 14.056 1.00 95.69 92 LEU A CA 1
ATOM 760 C C . LEU A 1 92 ? 4.168 6.180 15.507 1.00 95.69 92 LEU A C 1
ATOM 762 O O . LEU A 1 92 ? 5.260 6.135 16.072 1.00 95.69 92 LEU A O 1
ATOM 766 N N . GLU A 1 93 ? 3.048 5.791 16.109 1.00 96.12 93 GLU A N 1
ATOM 767 C CA . GLU A 1 93 ? 3.008 5.278 17.478 1.00 96.12 93 GLU A CA 1
ATOM 768 C C . GLU A 1 93 ? 3.795 3.967 17.636 1.00 96.12 93 GLU A C 1
ATOM 770 O O . GLU A 1 93 ? 3.712 3.057 16.805 1.00 96.12 93 GLU A O 1
ATOM 775 N N . GLU A 1 94 ? 4.494 3.817 18.765 1.00 93.56 94 GLU A N 1
ATOM 776 C CA . GLU A 1 94 ? 5.324 2.637 19.054 1.00 93.56 94 GLU A CA 1
ATOM 777 C C . GLU A 1 94 ? 4.533 1.321 19.020 1.00 93.56 94 GLU A C 1
ATOM 779 O O . GLU A 1 94 ? 5.038 0.294 18.561 1.00 93.56 94 GLU A O 1
ATOM 784 N N . ARG A 1 95 ? 3.253 1.342 19.419 1.00 94.25 95 ARG A N 1
ATOM 785 C CA . ARG A 1 95 ? 2.390 0.153 19.335 1.00 94.25 95 ARG A CA 1
ATOM 786 C C . ARG A 1 95 ? 2.137 -0.286 17.892 1.00 94.25 95 ARG A C 1
ATOM 788 O O . ARG A 1 95 ? 2.107 -1.486 17.636 1.00 94.25 95 ARG A O 1
ATOM 795 N N . LEU A 1 96 ? 1.999 0.648 16.949 1.00 94.50 96 LEU A N 1
ATOM 796 C CA . LEU A 1 96 ? 1.847 0.325 15.529 1.00 94.50 96 LEU A CA 1
ATOM 797 C C . LEU A 1 96 ? 3.162 -0.201 14.954 1.00 94.50 96 LEU A C 1
ATOM 799 O O . LEU A 1 96 ? 3.162 -1.251 14.316 1.00 94.50 96 LEU A O 1
ATOM 803 N N . LYS A 1 97 ? 4.291 0.451 15.267 1.00 92.50 97 LYS A N 1
ATOM 804 C CA . LYS A 1 97 ? 5.627 -0.023 14.866 1.00 92.50 97 LYS A CA 1
ATOM 805 C C . LYS A 1 97 ? 5.890 -1.456 15.323 1.00 92.50 97 LYS A C 1
ATOM 807 O O . LYS A 1 97 ? 6.353 -2.278 14.535 1.00 92.50 97 LYS A O 1
ATOM 812 N N . SER A 1 98 ? 5.559 -1.758 16.580 1.00 90.44 98 SER A N 1
ATOM 813 C CA . SER A 1 98 ? 5.670 -3.105 17.141 1.00 90.44 98 SER A CA 1
ATOM 814 C C . SER A 1 98 ? 4.794 -4.093 16.369 1.00 90.44 98 SER A C 1
ATOM 816 O O . SER A 1 98 ? 5.299 -5.094 15.869 1.00 90.44 98 SER A O 1
ATOM 818 N N . ARG A 1 99 ? 3.509 -3.777 16.160 1.00 89.12 99 ARG A N 1
ATOM 819 C CA . ARG A 1 99 ? 2.578 -4.654 15.429 1.00 89.12 99 ARG A CA 1
ATOM 820 C C . ARG A 1 99 ? 3.016 -4.943 13.996 1.00 89.12 99 ARG A C 1
ATOM 822 O O . ARG A 1 99 ? 2.895 -6.083 13.559 1.00 89.12 99 ARG A O 1
ATOM 829 N N . PHE A 1 100 ? 3.553 -3.956 13.285 1.00 89.50 100 PHE A N 1
ATOM 830 C CA . PHE A 1 100 ? 4.043 -4.160 11.920 1.00 89.50 100 PHE A CA 1
ATOM 831 C C . PHE A 1 100 ? 5.240 -5.117 11.883 1.00 89.50 100 PHE A C 1
ATOM 833 O O . PHE 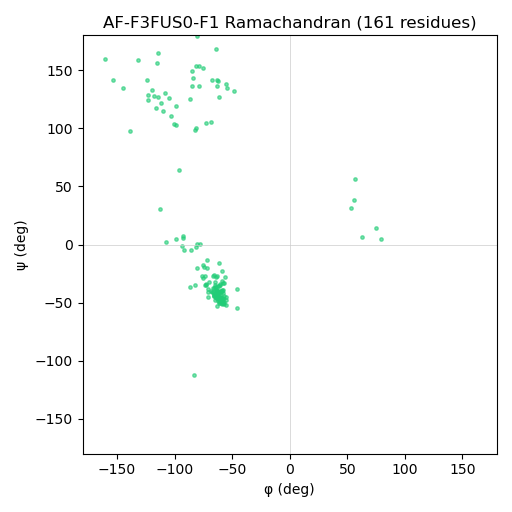A 1 100 ? 5.335 -5.930 10.971 1.00 89.50 100 PHE A O 1
ATOM 840 N N . GLY A 1 101 ? 6.099 -5.089 12.907 1.00 81.88 101 GLY A N 1
ATOM 841 C CA . GLY A 1 101 ? 7.240 -5.999 13.019 1.00 81.88 101 GLY A CA 1
ATOM 842 C C . GLY A 1 101 ? 6.897 -7.437 13.429 1.00 81.88 101 GLY A C 1
ATOM 843 O O . GLY A 1 101 ? 7.727 -8.318 13.241 1.00 81.88 101 GLY A O 1
ATOM 844 N N . TRP A 1 102 ? 5.710 -7.691 13.990 1.00 80.69 102 TRP A N 1
ATOM 845 C CA . TRP A 1 102 ? 5.273 -9.047 14.366 1.00 80.69 102 TRP A CA 1
ATOM 846 C C . TRP A 1 102 ? 4.745 -9.855 13.175 1.00 80.69 102 TRP A C 1
ATOM 848 O O . TRP A 1 102 ? 4.664 -11.080 13.244 1.00 80.69 102 TRP A O 1
ATOM 858 N N . GLY A 1 103 ? 4.357 -9.174 12.096 1.00 82.88 103 GLY A N 1
ATOM 859 C CA . GLY A 1 103 ? 3.953 -9.813 10.852 1.00 82.88 103 GLY A CA 1
ATOM 860 C C . GLY A 1 103 ? 5.143 -10.234 9.990 1.00 82.88 103 GLY A C 1
ATOM 861 O O . GLY A 1 103 ? 6.308 -9.983 10.302 1.00 82.88 103 GLY A O 1
ATOM 862 N N . LEU A 1 104 ? 4.837 -10.839 8.842 1.00 87.31 104 LEU A N 1
ATOM 863 C CA . LEU A 1 104 ? 5.834 -11.081 7.806 1.00 87.31 104 LEU A CA 1
ATOM 864 C C . LEU A 1 104 ? 6.273 -9.738 7.203 1.00 87.31 104 LEU A C 1
ATOM 866 O O . LEU A 1 104 ? 5.542 -9.135 6.421 1.00 87.31 104 LEU A O 1
ATOM 870 N N . THR A 1 105 ? 7.473 -9.288 7.563 1.00 86.19 105 THR A N 1
ATOM 871 C CA . THR A 1 105 ? 8.094 -8.088 6.991 1.00 86.19 105 THR A CA 1
ATOM 872 C C . THR A 1 105 ? 9.091 -8.509 5.919 1.00 86.19 105 THR A C 1
ATOM 874 O O . THR A 1 105 ? 10.048 -9.221 6.216 1.00 86.19 105 THR A O 1
ATOM 877 N N . VAL A 1 106 ? 8.875 -8.072 4.679 1.00 88.69 106 VAL A N 1
ATOM 878 C CA . VAL A 1 106 ? 9.767 -8.355 3.546 1.00 88.69 106 VAL A CA 1
ATOM 879 C C . VAL A 1 106 ? 10.207 -7.035 2.935 1.00 88.69 106 VAL A C 1
ATOM 881 O O . VAL A 1 106 ? 9.370 -6.222 2.545 1.00 88.69 106 VAL A O 1
ATOM 884 N N . ALA A 1 107 ? 11.518 -6.830 2.854 1.00 87.00 107 ALA A N 1
ATOM 885 C CA . ALA A 1 107 ? 12.092 -5.705 2.135 1.00 87.00 107 ALA A CA 1
ATOM 886 C C . ALA A 1 107 ? 12.094 -5.997 0.629 1.00 87.00 107 ALA A C 1
ATOM 888 O O . ALA A 1 107 ? 12.433 -7.102 0.204 1.00 87.00 107 ALA A O 1
ATOM 889 N N . VAL A 1 108 ? 11.719 -5.003 -0.176 1.00 86.19 108 VAL A N 1
ATOM 890 C CA . VAL A 1 108 ? 11.852 -5.072 -1.635 1.00 86.19 108 VAL A CA 1
ATOM 891 C C . VAL A 1 108 ? 13.118 -4.324 -2.019 1.00 86.19 108 VAL A C 1
ATOM 893 O O . VAL A 1 108 ? 13.150 -3.095 -2.014 1.00 86.19 108 VAL A O 1
ATOM 896 N N . GLU A 1 109 ? 14.170 -5.074 -2.323 1.00 85.38 109 GLU A N 1
ATOM 897 C CA . GLU A 1 109 ? 15.450 -4.503 -2.733 1.00 85.38 109 GLU A CA 1
ATOM 898 C C . GLU A 1 109 ? 15.448 -4.119 -4.222 1.00 85.38 109 GLU A C 1
ATOM 900 O O . GLU A 1 109 ? 14.705 -4.703 -5.025 1.00 85.38 109 GLU A O 1
ATOM 905 N N . PRO A 1 110 ? 16.273 -3.136 -4.627 1.00 86.75 110 PRO A N 1
ATOM 906 C CA . PRO A 1 110 ? 16.484 -2.836 -6.034 1.00 86.75 110 PRO A CA 1
ATOM 907 C C . PRO A 1 110 ? 16.927 -4.086 -6.815 1.00 86.75 110 PRO A C 1
ATOM 909 O O . PRO A 1 110 ? 17.817 -4.808 -6.368 1.00 86.75 110 PRO A O 1
ATOM 912 N N . PRO A 1 111 ? 16.349 -4.349 -8.000 1.00 91.19 111 PRO A N 1
ATOM 913 C CA . PRO A 1 111 ? 16.681 -5.536 -8.778 1.00 91.19 111 PRO A CA 1
ATOM 914 C C . PRO A 1 111 ? 18.120 -5.490 -9.308 1.00 91.19 111 PRO A C 1
ATOM 916 O O . PRO A 1 111 ? 18.582 -4.456 -9.804 1.00 91.19 111 PRO A O 1
ATOM 919 N N . GLU A 1 112 ? 18.793 -6.641 -9.303 1.00 93.00 112 GLU A N 1
ATOM 920 C CA . GLU A 1 112 ? 20.086 -6.836 -9.968 1.00 93.00 112 GLU A CA 1
ATOM 921 C C . GLU A 1 112 ? 19.992 -6.688 -11.496 1.00 93.00 112 GLU A C 1
ATOM 923 O O . GLU A 1 112 ? 18.900 -6.630 -12.065 1.00 93.00 112 GLU A O 1
ATOM 928 N N . LEU A 1 113 ? 21.141 -6.603 -12.182 1.00 94.56 113 LEU A N 1
ATOM 929 C CA . LEU A 1 113 ? 21.192 -6.362 -13.631 1.00 94.56 113 LEU A CA 1
ATOM 930 C C . LEU A 1 113 ? 20.371 -7.388 -14.416 1.00 94.56 113 LEU A C 1
ATOM 932 O O . LEU A 1 113 ? 19.562 -6.994 -15.252 1.00 94.56 113 LEU A O 1
ATOM 936 N N . GLU A 1 114 ? 20.544 -8.673 -14.118 1.00 95.25 114 GLU A N 1
ATOM 937 C CA . GLU A 1 114 ? 19.827 -9.761 -14.790 1.00 95.25 114 GLU A CA 1
ATOM 938 C C . GLU A 1 114 ? 18.311 -9.616 -14.614 1.00 95.25 114 GLU A C 1
ATOM 940 O O . GLU A 1 114 ? 17.553 -9.639 -15.586 1.00 95.25 114 GLU A O 1
ATOM 945 N N . THR A 1 115 ? 17.866 -9.337 -13.386 1.00 95.25 115 THR A N 1
ATOM 946 C CA . THR A 1 115 ? 16.456 -9.083 -13.071 1.00 95.25 115 THR A CA 1
ATOM 947 C C . THR A 1 115 ? 15.934 -7.835 -13.785 1.00 95.25 115 THR A C 1
ATOM 949 O O . THR A 1 115 ? 14.818 -7.854 -14.303 1.00 95.25 115 THR A O 1
ATOM 952 N N . ARG A 1 116 ? 16.720 -6.753 -13.882 1.00 96.25 116 ARG A N 1
ATOM 953 C CA . ARG A 1 116 ? 16.338 -5.548 -14.643 1.00 96.25 116 ARG A CA 1
ATOM 954 C C . ARG A 1 116 ? 16.146 -5.853 -16.125 1.00 96.25 116 ARG A C 1
ATOM 956 O O . ARG A 1 116 ? 15.155 -5.409 -16.703 1.00 96.25 116 ARG A O 1
ATOM 963 N N . VAL A 1 117 ? 17.036 -6.635 -16.732 1.00 96.62 117 VAL A N 1
ATOM 964 C CA . VAL A 1 117 ? 16.882 -7.073 -18.128 1.00 96.62 117 VAL A CA 1
ATOM 965 C C . VAL A 1 117 ? 15.609 -7.897 -18.290 1.00 96.62 117 VAL A C 1
ATOM 967 O O . VAL A 1 117 ? 14.788 -7.580 -19.146 1.00 96.62 117 VAL A O 1
ATOM 970 N N . ALA A 1 118 ? 15.377 -8.883 -17.422 1.00 96.38 118 ALA A N 1
ATOM 971 C CA . ALA A 1 118 ? 14.168 -9.704 -17.468 1.00 96.38 118 ALA A CA 1
ATOM 972 C C . ALA A 1 118 ? 12.881 -8.868 -17.317 1.00 96.38 118 ALA A C 1
ATOM 974 O O . ALA A 1 118 ? 11.892 -9.115 -18.010 1.00 96.38 118 ALA A O 1
ATOM 975 N N . ILE A 1 119 ? 12.896 -7.847 -16.452 1.00 95.44 119 ILE A N 1
ATOM 976 C CA . ILE A 1 119 ? 11.785 -6.900 -16.297 1.00 95.44 119 ILE A CA 1
ATOM 977 C C . ILE A 1 119 ? 11.548 -6.125 -17.596 1.00 95.44 119 ILE A C 1
ATOM 979 O O . ILE A 1 119 ? 10.404 -6.057 -18.043 1.00 95.44 119 ILE A O 1
ATOM 983 N N . LEU A 1 120 ? 12.595 -5.568 -18.213 1.00 96.69 120 LEU A N 1
ATOM 984 C CA . LEU A 1 120 ? 12.481 -4.839 -19.481 1.00 96.69 120 LEU A CA 1
ATOM 985 C C . LEU A 1 120 ? 11.911 -5.720 -20.590 1.00 96.69 120 LEU A C 1
ATOM 987 O O . LEU A 1 120 ? 10.948 -5.317 -21.237 1.00 96.69 120 LEU A O 1
ATOM 991 N N . MET A 1 121 ? 12.453 -6.927 -20.759 1.00 97.19 121 MET A N 1
ATOM 992 C CA . MET A 1 121 ? 11.987 -7.884 -21.766 1.00 97.19 121 MET A CA 1
ATOM 993 C C . MET A 1 121 ? 10.508 -8.224 -21.560 1.00 97.19 121 MET A C 1
ATOM 995 O O . MET A 1 121 ? 9.709 -8.138 -22.487 1.00 97.19 121 MET A O 1
ATOM 999 N N . LYS A 1 122 ? 10.105 -8.517 -20.316 1.00 96.81 122 LYS A N 1
ATOM 1000 C CA . LYS A 1 122 ? 8.706 -8.816 -19.982 1.00 96.81 122 LYS A CA 1
ATOM 1001 C C . LYS A 1 122 ? 7.776 -7.622 -20.209 1.00 96.81 122 LYS A C 1
ATOM 1003 O O . LYS A 1 122 ? 6.628 -7.802 -20.603 1.00 96.81 122 LYS A O 1
ATOM 1008 N N . LYS A 1 123 ? 8.238 -6.401 -19.937 1.00 95.94 123 LYS A N 1
ATOM 1009 C CA . LYS A 1 123 ? 7.456 -5.174 -20.147 1.00 95.94 123 LYS A CA 1
ATOM 1010 C C . LYS A 1 123 ? 7.333 -4.821 -21.630 1.00 95.94 123 LYS A C 1
ATOM 1012 O O . LYS A 1 123 ? 6.277 -4.344 -22.032 1.00 95.94 123 LYS A O 1
ATOM 1017 N N . ALA A 1 124 ? 8.366 -5.083 -22.428 1.00 95.81 124 ALA A N 1
ATOM 1018 C CA . ALA A 1 124 ? 8.326 -4.930 -23.880 1.00 95.81 124 ALA A CA 1
ATOM 1019 C C . ALA A 1 124 ? 7.343 -5.918 -24.521 1.00 95.81 124 ALA A C 1
ATOM 1021 O O . ALA A 1 124 ? 6.487 -5.498 -25.297 1.00 95.81 124 ALA A O 1
ATOM 1022 N N . ASP A 1 125 ? 7.371 -7.184 -24.092 1.00 96.31 125 ASP A N 1
ATOM 1023 C CA . ASP A 1 125 ? 6.406 -8.210 -24.509 1.00 96.31 125 ASP A CA 1
ATOM 1024 C C . ASP A 1 125 ? 4.956 -7.800 -24.183 1.00 96.31 125 ASP A C 1
ATOM 1026 O O . ASP A 1 125 ? 4.081 -7.799 -25.049 1.00 96.31 125 ASP A O 1
ATOM 1030 N N . GLN A 1 126 ? 4.708 -7.307 -22.963 1.00 95.12 126 GLN A N 1
ATOM 1031 C CA . GLN A 1 126 ? 3.400 -6.757 -22.573 1.00 95.12 126 GLN A CA 1
ATOM 1032 C C . GLN A 1 126 ? 2.965 -5.559 -23.428 1.00 95.12 126 GLN A C 1
ATOM 1034 O O . GLN A 1 126 ? 1.772 -5.389 -23.688 1.00 95.12 126 GLN A O 1
ATOM 1039 N N . ALA A 1 127 ? 3.917 -4.728 -23.853 1.00 93.81 127 ALA A N 1
ATOM 1040 C CA . ALA A 1 127 ? 3.681 -3.601 -24.748 1.00 93.81 127 ALA A CA 1
ATOM 1041 C C . ALA A 1 127 ? 3.605 -4.010 -26.231 1.00 93.81 127 ALA A C 1
ATOM 1043 O O . ALA A 1 127 ? 3.335 -3.151 -27.068 1.00 93.81 127 ALA A O 1
ATOM 1044 N N . LYS A 1 128 ? 3.804 -5.297 -26.555 1.00 95.06 128 LYS A N 1
ATOM 1045 C CA . LYS A 1 128 ? 3.887 -5.841 -27.920 1.00 95.06 128 LYS A CA 1
ATOM 1046 C C . LYS A 1 128 ? 4.958 -5.158 -28.776 1.00 95.06 128 LYS A C 1
ATOM 1048 O O . LYS A 1 128 ? 4.750 -4.929 -29.965 1.00 95.06 128 LYS A O 1
ATOM 1053 N N . VAL A 1 129 ? 6.090 -4.827 -28.161 1.00 94.19 129 VAL A N 1
ATOM 1054 C CA . VAL A 1 129 ? 7.260 -4.275 -28.847 1.00 94.19 129 VAL A CA 1
ATOM 1055 C C . VAL A 1 129 ? 8.356 -5.327 -28.874 1.00 94.19 129 VAL A C 1
ATOM 1057 O O . VAL A 1 129 ? 8.696 -5.893 -27.836 1.00 94.19 129 VAL A O 1
ATOM 1060 N N . ASP A 1 130 ? 8.925 -5.550 -30.055 1.00 93.81 130 ASP A N 1
ATOM 1061 C CA . ASP A 1 130 ? 10.149 -6.329 -30.186 1.00 93.81 130 ASP A CA 1
ATOM 1062 C C . ASP A 1 130 ? 11.324 -5.494 -29.663 1.00 93.81 130 ASP A C 1
ATOM 1064 O O . ASP A 1 130 ? 11.730 -4.505 -30.276 1.00 93.81 130 ASP A O 1
ATOM 1068 N N . LEU A 1 131 ? 11.802 -5.835 -28.466 1.00 95.12 131 LEU A N 1
ATOM 1069 C CA . LEU A 1 131 ? 12.949 -5.196 -27.835 1.00 95.12 131 LEU A CA 1
ATOM 1070 C C . LEU A 1 131 ? 14.160 -6.125 -27.975 1.00 95.12 131 LEU A C 1
ATOM 1072 O O . LEU A 1 131 ? 14.206 -7.152 -27.290 1.00 95.12 131 LEU A O 1
ATOM 1076 N N . PRO A 1 132 ? 15.166 -5.753 -28.786 1.00 96.31 132 PRO A N 1
ATOM 1077 C CA . PRO A 1 132 ? 16.412 -6.496 -28.863 1.00 96.31 132 PRO A CA 1
ATOM 1078 C C . PRO A 1 132 ? 17.064 -6.659 -27.483 1.00 96.31 132 PRO A C 1
ATOM 1080 O O . PRO A 1 132 ? 17.095 -5.730 -26.667 1.00 96.31 132 PRO A O 1
ATOM 1083 N N . HIS A 1 133 ? 17.587 -7.853 -27.204 1.00 95.62 133 HIS A N 1
ATOM 1084 C CA . HIS A 1 133 ? 18.150 -8.182 -25.892 1.00 95.62 133 HIS A CA 1
ATOM 1085 C C . HIS A 1 133 ? 19.351 -7.292 -25.524 1.00 95.62 133 HIS A C 1
ATOM 1087 O O . HIS A 1 133 ? 19.525 -6.917 -24.367 1.00 95.62 133 HIS A O 1
ATOM 1093 N N . ASP A 1 134 ? 20.176 -6.926 -26.501 1.00 96.44 134 ASP A N 1
ATOM 1094 C CA . ASP A 1 134 ? 21.285 -5.982 -26.353 1.00 96.44 134 ASP A CA 1
ATOM 1095 C C . ASP A 1 134 ? 20.804 -4.570 -25.984 1.00 96.44 134 ASP A C 1
ATOM 1097 O O . ASP A 1 134 ? 21.385 -3.939 -25.099 1.00 96.44 134 ASP A O 1
ATOM 1101 N N . ALA A 1 135 ? 19.697 -4.102 -26.568 1.00 95.44 135 ALA A N 1
ATOM 1102 C CA . ALA A 1 135 ? 19.059 -2.846 -26.183 1.00 95.44 135 ALA A CA 1
ATOM 1103 C C . ALA A 1 135 ? 18.502 -2.910 -24.750 1.00 95.44 135 ALA A C 1
ATOM 1105 O O . ALA A 1 135 ? 18.727 -1.990 -23.958 1.00 95.44 135 ALA A O 1
ATOM 1106 N N . ALA A 1 136 ? 17.837 -4.009 -24.372 1.00 96.12 136 ALA A N 1
ATOM 1107 C CA . ALA A 1 136 ? 17.373 -4.225 -23.000 1.00 96.12 136 ALA A CA 1
ATOM 1108 C C . ALA A 1 136 ? 18.541 -4.225 -22.001 1.00 96.12 136 ALA A C 1
ATOM 1110 O O . ALA A 1 136 ? 18.494 -3.547 -20.971 1.00 96.12 136 ALA A O 1
ATOM 1111 N N . PHE A 1 137 ? 19.621 -4.933 -22.332 1.00 97.06 137 PHE A N 1
ATOM 1112 C CA . PHE A 1 137 ? 20.846 -4.970 -21.543 1.00 97.06 137 PHE A CA 1
ATOM 1113 C C . PHE A 1 137 ? 21.467 -3.577 -21.391 1.00 97.06 137 PHE A C 1
ATOM 1115 O O . PHE A 1 137 ? 21.772 -3.155 -20.274 1.00 97.06 137 PHE A O 1
ATOM 1122 N N . PHE A 1 138 ? 21.572 -2.818 -22.484 1.00 95.50 138 PHE A N 1
ATOM 1123 C CA . PHE A 1 138 ? 22.090 -1.452 -22.473 1.00 95.50 138 PHE A CA 1
ATOM 1124 C C . PHE A 1 138 ? 21.266 -0.523 -21.568 1.00 95.50 138 PHE A C 1
ATOM 1126 O O . PHE A 1 138 ? 21.828 0.193 -20.732 1.00 95.50 138 PHE A O 1
ATOM 1133 N N . ILE A 1 139 ? 19.932 -0.563 -21.673 1.00 94.62 139 ILE A N 1
ATOM 1134 C CA . ILE A 1 139 ? 19.036 0.224 -20.811 1.00 94.62 139 ILE A CA 1
ATOM 1135 C C . ILE A 1 139 ? 19.229 -0.180 -19.339 1.00 94.62 139 ILE A C 1
ATOM 1137 O O . ILE A 1 139 ? 19.406 0.686 -18.478 1.00 94.62 139 ILE A O 1
ATOM 1141 N N . ALA A 1 140 ? 19.258 -1.482 -19.040 1.00 95.38 140 ALA A N 1
ATOM 1142 C CA . ALA A 1 140 ? 19.404 -2.006 -17.680 1.00 95.38 140 ALA A CA 1
ATOM 1143 C C . ALA A 1 140 ? 20.771 -1.704 -17.036 1.00 95.38 140 ALA A C 1
ATOM 1145 O O . ALA A 1 140 ? 20.869 -1.612 -15.808 1.00 95.38 140 ALA A O 1
ATOM 1146 N N . GLN A 1 141 ? 21.835 -1.537 -17.827 1.00 95.12 141 GLN A N 1
ATOM 1147 C CA . GLN A 1 141 ? 23.146 -1.107 -17.328 1.00 95.12 141 GLN A CA 1
ATOM 1148 C C . GLN A 1 141 ? 23.168 0.373 -16.924 1.00 95.12 141 GLN A C 1
ATOM 1150 O O . GLN A 1 141 ? 23.866 0.745 -15.970 1.00 95.12 141 GLN A O 1
ATOM 1155 N N . ARG A 1 142 ? 22.421 1.212 -17.652 1.00 92.12 142 ARG A N 1
ATOM 1156 C CA . ARG A 1 142 ? 22.355 2.666 -17.443 1.00 92.12 142 ARG A CA 1
ATOM 1157 C C . ARG A 1 142 ? 21.384 3.056 -16.332 1.00 92.12 142 ARG A C 1
ATOM 1159 O O . ARG A 1 142 ? 21.676 3.991 -15.593 1.00 92.12 142 ARG A O 1
ATOM 1166 N N . ILE A 1 143 ? 20.274 2.335 -16.182 1.00 90.88 143 ILE A N 1
ATOM 1167 C CA . ILE A 1 143 ? 19.270 2.592 -15.144 1.00 90.88 143 ILE A CA 1
ATOM 1168 C C . ILE A 1 143 ? 19.461 1.606 -13.989 1.00 90.88 143 ILE A C 1
ATOM 1170 O O . ILE A 1 143 ? 19.116 0.431 -14.095 1.00 90.88 143 ILE A O 1
ATOM 1174 N N . ARG A 1 144 ? 20.037 2.093 -12.882 1.00 83.69 144 ARG A N 1
ATOM 1175 C CA . ARG A 1 144 ? 20.385 1.294 -11.685 1.00 83.69 144 ARG A CA 1
ATOM 1176 C C . ARG A 1 144 ? 19.489 1.552 -10.471 1.00 83.69 144 ARG A C 1
ATOM 1178 O O . ARG A 1 144 ? 19.752 1.017 -9.404 1.00 83.69 144 ARG A O 1
ATOM 1185 N N . SER A 1 145 ? 18.495 2.414 -10.625 1.00 80.69 145 SER A N 1
ATOM 1186 C CA . SER A 1 145 ? 17.617 2.892 -9.562 1.00 80.69 145 SER A CA 1
ATOM 1187 C C . SER A 1 145 ? 16.471 1.901 -9.307 1.00 80.69 145 SER A C 1
ATOM 1189 O O . SER A 1 145 ? 16.696 0.789 -8.837 1.00 80.69 145 SER A O 1
ATOM 1191 N N . ASN A 1 146 ? 15.232 2.285 -9.614 1.00 86.94 146 ASN A N 1
ATOM 1192 C CA . ASN A 1 146 ? 14.022 1.516 -9.335 1.00 86.94 146 ASN A CA 1
ATOM 1193 C C . ASN A 1 146 ? 13.323 1.061 -10.627 1.00 86.94 146 ASN A C 1
ATOM 1195 O O . ASN A 1 146 ? 13.563 1.568 -11.725 1.00 86.94 146 ASN A O 1
ATOM 1199 N N . VAL A 1 147 ? 12.406 0.103 -10.482 1.00 90.12 147 VAL A N 1
ATOM 1200 C CA . VAL A 1 147 ? 11.638 -0.466 -11.601 1.00 90.12 147 VAL A CA 1
ATOM 1201 C C . VAL A 1 147 ? 10.819 0.595 -12.346 1.00 90.12 147 VAL A C 1
ATOM 1203 O O . VAL A 1 147 ? 10.663 0.502 -13.560 1.00 90.12 147 VAL A O 1
ATOM 1206 N N . ARG A 1 148 ? 10.339 1.644 -11.665 1.00 91.94 148 ARG A N 1
ATOM 1207 C CA . ARG A 1 148 ? 9.549 2.717 -12.291 1.00 91.94 148 ARG A CA 1
ATOM 1208 C C . ARG A 1 148 ? 10.383 3.525 -13.287 1.00 91.94 148 ARG A C 1
ATOM 1210 O O . ARG A 1 148 ? 9.912 3.816 -14.384 1.00 91.94 148 ARG A O 1
ATOM 1217 N N . GLU A 1 149 ? 11.623 3.860 -12.943 1.00 93.38 149 GLU A N 1
ATOM 1218 C CA . GLU A 1 149 ? 12.547 4.531 -13.865 1.00 93.38 149 GLU A CA 1
ATOM 1219 C C . GLU A 1 149 ? 12.942 3.639 -15.041 1.00 93.38 149 GLU A C 1
ATOM 1221 O O . GLU A 1 149 ? 13.029 4.121 -16.173 1.00 93.38 149 GLU A O 1
ATOM 1226 N N . LEU A 1 150 ? 13.121 2.341 -14.788 1.00 94.00 150 LEU A N 1
ATOM 1227 C CA . LEU A 1 150 ? 13.409 1.343 -15.815 1.00 94.00 150 LEU A CA 1
ATOM 1228 C C . LEU A 1 150 ? 12.270 1.261 -16.846 1.00 94.00 150 LEU A C 1
ATOM 1230 O O . LEU A 1 150 ? 12.506 1.352 -18.050 1.00 94.00 150 LEU A O 1
ATOM 1234 N N . GLU A 1 151 ? 11.022 1.190 -16.376 1.00 94.12 151 GLU A N 1
ATOM 1235 C CA . GLU A 1 151 ? 9.832 1.243 -17.230 1.00 94.12 151 GLU A CA 1
ATOM 1236 C C . GLU A 1 151 ? 9.709 2.578 -17.978 1.00 94.12 151 GLU A C 1
ATOM 1238 O O . GLU A 1 151 ? 9.342 2.605 -19.153 1.00 94.12 151 GLU A O 1
ATOM 1243 N N . GLY A 1 152 ? 10.032 3.695 -17.320 1.00 95.06 152 GLY A N 1
ATOM 1244 C CA . GLY A 1 152 ? 10.040 5.015 -17.947 1.00 95.06 152 GLY A CA 1
ATOM 1245 C C . GLY A 1 152 ? 11.061 5.122 -19.081 1.00 95.06 152 GLY A C 1
ATOM 1246 O O . GLY A 1 152 ? 10.759 5.693 -20.129 1.00 95.06 152 GLY A O 1
ATOM 1247 N N . ALA A 1 153 ? 12.254 4.549 -18.902 1.00 94.50 153 ALA A N 1
ATOM 1248 C CA . ALA A 1 153 ? 13.279 4.492 -19.939 1.00 94.50 153 ALA A CA 1
ATOM 1249 C C . ALA A 1 153 ? 12.824 3.660 -21.141 1.00 94.50 153 ALA A C 1
ATOM 1251 O O . ALA A 1 153 ? 12.929 4.137 -22.270 1.00 94.50 153 ALA A O 1
ATOM 1252 N N . LEU A 1 154 ? 12.241 2.481 -20.902 1.00 95.06 154 LEU A N 1
ATOM 1253 C CA . LEU A 1 154 ? 11.674 1.651 -21.964 1.00 95.06 154 LEU A CA 1
ATOM 1254 C C . LEU A 1 154 ? 10.608 2.408 -22.764 1.00 95.06 154 LEU A C 1
ATOM 1256 O O . LEU A 1 154 ? 10.689 2.474 -23.986 1.00 95.06 154 LEU A O 1
ATOM 1260 N N . LYS A 1 155 ? 9.649 3.048 -22.083 1.00 94.69 155 LYS A N 1
ATOM 1261 C CA . LYS A 1 155 ? 8.600 3.842 -22.744 1.00 94.69 155 LYS A CA 1
ATOM 1262 C C . LYS A 1 155 ? 9.173 4.963 -23.608 1.00 94.69 155 LYS A C 1
ATOM 1264 O O . LYS A 1 155 ? 8.652 5.206 -24.691 1.00 94.69 155 LYS A O 1
ATOM 1269 N N . ARG A 1 156 ? 10.241 5.633 -23.157 1.00 94.06 156 ARG A N 1
ATOM 1270 C CA . ARG A 1 156 ? 10.923 6.656 -23.964 1.00 94.06 156 ARG A CA 1
ATOM 1271 C C . ARG A 1 156 ? 11.547 6.055 -25.219 1.00 94.06 156 ARG A C 1
ATOM 1273 O O . ARG A 1 156 ? 11.365 6.633 -26.281 1.00 94.06 156 ARG A O 1
ATOM 1280 N N . VAL A 1 157 ? 12.241 4.922 -25.112 1.00 92.62 157 VAL A N 1
ATOM 1281 C CA . VAL A 1 157 ? 12.841 4.242 -26.274 1.00 92.62 157 VAL A CA 1
ATOM 1282 C C . VAL A 1 157 ? 11.767 3.840 -27.282 1.00 92.62 157 VAL A C 1
ATOM 1284 O O . VAL A 1 157 ? 11.893 4.172 -28.456 1.00 92.62 157 VAL A O 1
ATOM 1287 N N . ILE A 1 158 ? 10.674 3.229 -26.813 1.00 91.94 158 ILE A N 1
ATOM 1288 C CA . ILE A 1 158 ? 9.530 2.858 -27.658 1.00 91.94 158 ILE A CA 1
ATOM 1289 C C . ILE A 1 158 ? 8.980 4.093 -28.377 1.00 91.94 158 ILE A C 1
ATOM 1291 O O . ILE A 1 158 ? 8.864 4.093 -29.598 1.00 91.94 158 ILE A O 1
ATOM 1295 N N . ALA A 1 159 ? 8.700 5.170 -27.636 1.00 92.62 159 ALA A N 1
ATOM 1296 C CA . ALA A 1 159 ? 8.154 6.392 -28.215 1.00 92.62 159 ALA A CA 1
ATOM 1297 C C . ALA A 1 159 ? 9.055 6.974 -29.316 1.00 92.62 159 ALA A C 1
ATOM 1299 O O . ALA A 1 159 ? 8.535 7.363 -30.351 1.00 92.62 15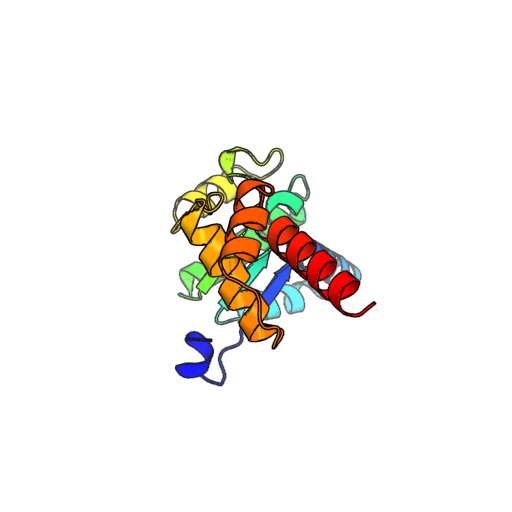9 ALA A O 1
ATOM 1300 N N . HIS A 1 160 ? 10.380 6.992 -29.127 1.00 91.25 160 HIS A N 1
ATOM 1301 C CA . HIS A 1 160 ? 11.319 7.507 -30.133 1.00 91.25 160 HIS A CA 1
ATOM 1302 C C . HIS A 1 160 ? 11.501 6.565 -31.329 1.00 91.25 160 HIS A C 1
ATOM 1304 O O . HIS A 1 160 ? 11.802 7.046 -32.408 1.00 91.25 160 HIS A O 1
ATOM 1310 N N . SER A 1 161 ? 11.308 5.253 -31.165 1.00 87.25 161 SER A N 1
ATOM 1311 C CA . SER A 1 161 ? 11.424 4.285 -32.271 1.00 87.25 161 SER A CA 1
ATOM 1312 C C . SER A 1 161 ? 10.278 4.349 -33.289 1.00 87.25 161 SER A C 1
ATOM 1314 O O . SER A 1 161 ? 10.377 3.762 -34.362 1.00 87.25 161 SER A O 1
ATOM 1316 N N . HIS A 1 162 ? 9.186 5.037 -32.946 1.00 80.19 162 HIS A N 1
ATOM 1317 C CA . HIS A 1 162 ? 8.028 5.238 -33.818 1.00 80.19 162 HIS A CA 1
ATOM 1318 C C . HIS A 1 162 ? 8.079 6.550 -34.626 1.00 80.19 162 HIS A C 1
ATOM 1320 O O . HIS A 1 162 ? 7.151 6.803 -35.395 1.00 80.19 162 HIS A O 1
ATOM 1326 N N . PHE A 1 163 ? 9.123 7.366 -34.446 1.00 62.78 163 PHE A N 1
ATOM 1327 C CA . PHE A 1 163 ? 9.407 8.571 -35.233 1.00 62.78 163 PHE A CA 1
ATOM 1328 C C . PHE A 1 163 ? 10.572 8.316 -36.189 1.00 62.78 163 PHE A C 1
ATOM 1330 O O . PHE A 1 163 ? 10.529 8.887 -37.301 1.00 62.78 163 PHE A O 1
#

Mean predicted aligned error: 5.27 Å

Secondary structure (DSSP, 8-state):
-HHHHH-TT--EEEEEHHHHHHHHHHHHHTT-HHHHHHHHHT-SEEEEE-GGG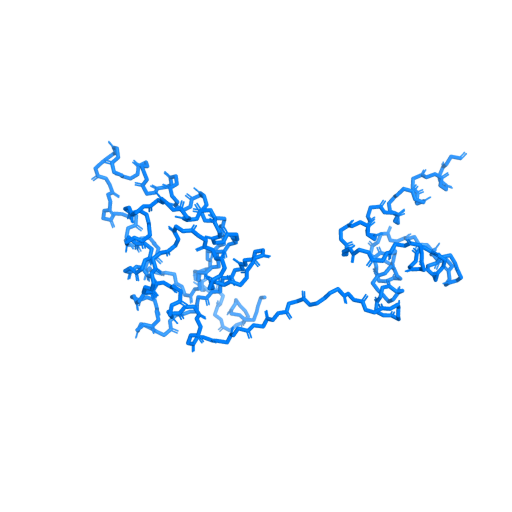GTT-HHHHHHHHHHHHHHHHTT-EEEE--SS-GGG-TTS-HHHHHHHHHS-----PPPPHHHHHHHHHHHHHHTT----HHHHHHHHHH--S-HHHHHHHHHHHHHHHT-

Sequence (163 aa):
NHLLKKNPNAKVVYLHSERFVADMVKALQLNAINEFKRFYRSVDALLIDDIQFFARKERSQEEFFHTFNALLEGGQQVILTSDRYPKEIEGLEERLKSRFGWGLTVAVEPPELETRVAILMKKADQAKVDLPHDAAFFIAQRIRSNVRELEGALKRVIAHSHF

Radius of gyration: 20.4 Å; Cα contacts (8 Å, |Δi|>4): 163; chains: 1; bounding box: 45×35×55 Å

InterPro domains:
  IPR013317 Chromosomal replication initiator protein DnaA, ATPAse domain [PF00308] (1-106)
  IPR020591 Chromosomal replication control, initiator DnaA-like [PR00051] (11-25)
  IPR020591 Chromosomal replication control, initiator DnaA-like [PR00051] (43-57)
  IPR020591 Chromosomal replication control, initiator DnaA-like [PR00051] (77-104)
  IPR027417 P-loop containing nucleoside triphosphate hydrolase [G3DSA:3.40.50.300] (1-111)
  IPR027417 P-loop containing nucleoside triphosphate hydrolase [SSF52540] (4-157)

Solvent-accessible surface area (backbone atoms only — not comparable to full-atom values): 9406 Å² total; per-residue (Å²): 114,69,63,48,73,78,35,76,82,58,43,69,47,77,46,44,34,58,55,57,44,50,53,50,53,50,18,56,77,68,76,36,50,65,59,52,50,54,58,69,54,65,36,50,26,45,38,35,36,46,50,62,65,40,36,70,39,60,73,52,45,54,54,47,52,54,42,52,49,56,26,53,77,71,70,28,47,76,46,77,42,56,96,58,59,61,88,73,40,72,60,50,56,68,70,57,36,50,55,57,67,74,48,94,77,79,86,88,72,69,70,52,59,70,54,38,26,53,49,46,51,54,50,28,55,76,68,73,43,93,67,56,67,67,59,34,44,53,52,28,72,73,51,79,67,53,72,69,59,48,53,51,52,52,52,50,53,56,60,60,74,77,110

Foldseek 3Di:
DVVCVVPVPAAEDEDELVVLVVVCVVCVVVVNNVVSLCVLLVGLEYEYEACLVCAQVVVSLVSVLVSVVSCVVVVGYYHYYHPDQLVPRHRRDPVVSVVVVVDDDDDDDQDDLVVQLVLLCVVCVVVVHDDDSVNSSVLSVVDRDHSVVSSVSSVVVVVVVVD